Protein AF-A0A183D282-F1 (afdb_monomer)

Structure (mmCIF, N/CA/C/O backbone):
data_AF-A0A183D282-F1
#
_entry.id   AF-A0A183D282-F1
#
loop_
_atom_site.group_PDB
_atom_site.id
_atom_site.type_symbol
_atom_site.label_atom_id
_atom_site.label_alt_id
_atom_site.label_comp_id
_atom_site.label_asym_id
_atom_site.label_entity_id
_atom_site.label_seq_id
_atom_site.pdbx_PDB_ins_code
_atom_site.Cartn_x
_atom_site.Cartn_y
_atom_site.Cartn_z
_atom_site.occupancy
_atom_site.B_iso_or_equiv
_atom_site.auth_seq_id
_atom_site.auth_comp_id
_atom_site.auth_asym_id
_atom_site.auth_atom_id
_atom_site.pdbx_PDB_model_num
ATOM 1 N N . MET A 1 1 ? 28.088 26.257 -11.748 1.00 43.41 1 MET A N 1
ATOM 2 C CA . MET A 1 1 ? 26.734 26.034 -12.306 1.00 43.41 1 MET A CA 1
ATOM 3 C C . MET A 1 1 ? 26.895 24.943 -13.358 1.00 43.41 1 MET A C 1
ATOM 5 O O . MET A 1 1 ? 27.729 25.134 -14.221 1.00 43.41 1 MET A O 1
ATOM 9 N N . ALA A 1 2 ? 26.310 23.753 -13.300 1.00 38.19 2 ALA A N 1
ATOM 10 C CA . ALA A 1 2 ? 25.065 23.320 -12.691 1.00 38.19 2 ALA A CA 1
ATOM 11 C C . ALA A 1 2 ? 25.269 22.005 -11.920 1.00 38.19 2 ALA A C 1
ATOM 13 O O . ALA A 1 2 ? 25.978 21.110 -12.373 1.00 38.19 2 ALA A O 1
ATOM 14 N N . ALA A 1 3 ? 24.645 21.920 -10.751 1.00 40.53 3 ALA A N 1
ATOM 15 C CA . ALA A 1 3 ? 24.442 20.669 -10.047 1.00 40.53 3 ALA A CA 1
ATOM 16 C C . ALA A 1 3 ? 23.083 20.090 -10.456 1.00 40.53 3 ALA A C 1
ATOM 18 O O . ALA A 1 3 ? 22.138 20.840 -10.690 1.00 40.53 3 ALA A O 1
ATOM 19 N N . SER A 1 4 ? 23.001 18.763 -10.407 1.00 43.84 4 SER A N 1
ATOM 20 C CA . SER A 1 4 ? 21.766 17.990 -10.263 1.00 43.84 4 SER A CA 1
ATOM 21 C C . SER A 1 4 ? 20.937 17.755 -11.531 1.00 43.84 4 SER A C 1
ATOM 23 O O . SER A 1 4 ? 20.015 18.495 -11.852 1.00 43.84 4 SER A O 1
ATOM 25 N N . SER A 1 5 ? 21.223 16.648 -12.221 1.00 42.50 5 SER A N 1
ATOM 26 C CA . SER A 1 5 ? 20.230 15.962 -13.062 1.00 42.50 5 SER A CA 1
ATOM 27 C C . SER A 1 5 ? 20.582 14.477 -13.219 1.00 42.50 5 SER A C 1
ATOM 29 O O . SER A 1 5 ? 20.766 13.972 -14.324 1.00 42.50 5 SER A O 1
ATOM 31 N N . SER A 1 6 ? 20.801 13.763 -12.109 1.00 44.00 6 SER A N 1
ATOM 32 C CA . SER A 1 6 ? 21.121 12.322 -12.188 1.00 44.00 6 SER A CA 1
ATOM 33 C C . SER A 1 6 ? 20.545 11.449 -11.075 1.00 44.00 6 SER A C 1
ATOM 35 O O . SER A 1 6 ? 20.705 10.238 -11.134 1.00 44.00 6 SER A O 1
ATOM 37 N N . THR A 1 7 ? 19.815 12.000 -10.105 1.00 38.25 7 THR A N 1
ATOM 38 C CA . THR A 1 7 ? 19.179 11.198 -9.042 1.00 38.25 7 THR A CA 1
ATOM 39 C C . THR A 1 7 ? 17.706 10.880 -9.290 1.00 38.25 7 THR A C 1
ATOM 41 O O . THR A 1 7 ? 17.158 10.023 -8.611 1.00 38.25 7 THR A O 1
ATOM 44 N N 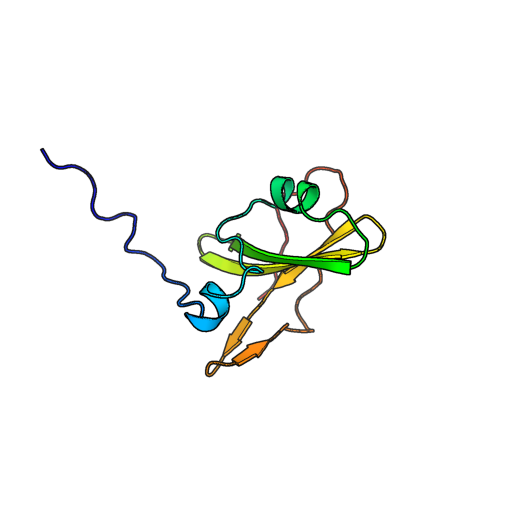. THR A 1 8 ? 17.069 11.488 -10.293 1.00 37.59 8 THR A N 1
ATOM 45 C CA . THR A 1 8 ? 15.657 11.221 -10.636 1.00 37.59 8 THR A CA 1
ATOM 46 C C . THR A 1 8 ? 15.478 10.202 -11.768 1.00 37.59 8 THR A C 1
ATOM 48 O O . THR A 1 8 ? 14.349 9.902 -12.137 1.00 37.59 8 THR A O 1
ATOM 51 N N . GLN A 1 9 ? 16.570 9.672 -12.339 1.00 37.09 9 GLN A N 1
ATOM 52 C CA . GLN A 1 9 ? 16.533 8.723 -13.468 1.00 37.09 9 GLN A CA 1
ATOM 53 C C . GLN A 1 9 ? 16.688 7.246 -13.077 1.00 37.09 9 GLN A C 1
ATOM 55 O O . GLN A 1 9 ? 16.740 6.389 -13.957 1.00 37.09 9 GLN A O 1
ATOM 60 N N . MET A 1 10 ? 16.726 6.908 -11.790 1.00 36.91 10 MET A N 1
ATOM 61 C CA . MET A 1 10 ? 16.809 5.513 -11.363 1.00 36.91 10 MET A CA 1
ATOM 62 C C . MET A 1 10 ? 15.498 5.082 -10.707 1.00 36.91 10 MET A C 1
ATOM 64 O O . MET A 1 10 ? 15.180 5.494 -9.598 1.00 36.91 10 MET A O 1
ATOM 68 N N . PHE A 1 11 ? 14.792 4.212 -11.433 1.00 43.84 11 PHE A N 1
ATOM 69 C CA . PHE A 1 11 ? 13.638 3.408 -11.025 1.00 43.84 11 PHE A CA 1
ATOM 70 C C . PHE A 1 11 ? 12.264 4.084 -11.097 1.00 43.84 11 PHE A C 1
ATOM 72 O O . PHE A 1 11 ? 11.561 4.248 -10.104 1.00 43.84 11 PHE A O 1
ATOM 79 N N . GLU A 1 12 ? 11.792 4.311 -12.329 1.00 43.09 12 GLU A N 1
ATOM 80 C CA . GLU A 1 12 ? 10.365 4.122 -12.592 1.00 43.09 12 GLU A CA 1
ATOM 81 C C . GLU A 1 12 ? 10.035 2.643 -12.329 1.00 43.09 12 GLU A C 1
ATOM 83 O O . GLU A 1 12 ? 10.118 1.795 -13.223 1.00 43.09 12 GLU A O 1
ATOM 88 N N . VAL A 1 13 ? 9.568 2.318 -11.122 1.00 51.88 13 VAL A N 1
ATOM 89 C CA . VAL A 1 13 ? 8.468 1.354 -11.050 1.00 51.88 13 VAL A CA 1
ATOM 90 C C . VAL A 1 13 ? 7.407 1.982 -11.938 1.00 51.88 13 VAL A C 1
ATOM 92 O O . VAL A 1 13 ? 6.776 2.958 -11.540 1.00 51.88 13 VAL A O 1
ATOM 95 N N . ARG A 1 14 ? 7.292 1.523 -13.190 1.00 58.09 14 ARG A N 1
ATOM 96 C CA . ARG A 1 14 ? 6.286 2.016 -14.136 1.00 58.09 14 ARG A CA 1
ATOM 97 C C . ARG A 1 14 ? 4.925 1.542 -13.658 1.00 58.09 14 ARG A C 1
ATOM 99 O O . ARG A 1 14 ? 4.338 0.639 -14.249 1.00 58.09 14 ARG A O 1
ATOM 106 N N . VAL A 1 15 ? 4.472 2.074 -12.528 1.00 62.53 15 VAL A N 1
ATOM 107 C CA . VAL A 1 15 ? 3.097 1.961 -12.081 1.00 62.53 15 VAL A CA 1
ATOM 108 C C . VAL A 1 15 ? 2.264 2.481 -13.240 1.00 62.53 15 VAL A C 1
ATOM 110 O O . VAL A 1 15 ? 2.590 3.508 -13.831 1.00 62.53 15 VAL A O 1
ATOM 113 N N . ASP A 1 16 ? 1.278 1.697 -13.648 1.00 69.62 16 ASP A N 1
ATOM 114 C CA . ASP A 1 16 ? 0.446 2.031 -14.785 1.00 69.62 16 ASP A CA 1
ATOM 115 C C . ASP A 1 16 ? -0.125 3.448 -14.586 1.00 69.62 16 ASP A C 1
ATOM 117 O O . ASP A 1 16 ? -0.582 3.746 -13.475 1.00 69.62 16 ASP A O 1
ATOM 121 N N . PRO A 1 17 ? -0.082 4.336 -15.596 1.00 69.25 17 PRO A N 1
ATOM 122 C CA . PRO A 1 17 ? -0.667 5.671 -15.497 1.00 69.25 17 PRO A CA 1
ATOM 123 C C . PRO A 1 17 ? -2.113 5.651 -14.993 1.00 69.25 17 PRO A C 1
ATOM 125 O O . PRO A 1 17 ? -2.522 6.560 -14.271 1.00 69.25 17 PRO A O 1
ATOM 128 N N . GLU A 1 18 ? -2.872 4.592 -15.292 1.00 70.81 18 GLU A N 1
ATOM 129 C CA . GLU A 1 18 ? -4.213 4.417 -14.740 1.00 70.81 18 GLU A CA 1
ATOM 130 C C . GLU A 1 18 ? -4.196 4.270 -13.217 1.00 70.81 18 GLU A C 1
ATOM 132 O O . GLU A 1 18 ? -4.997 4.906 -12.536 1.00 70.81 18 GLU A O 1
ATOM 137 N N . VAL A 1 19 ? -3.268 3.493 -12.656 1.00 69.44 19 VAL A N 1
ATOM 138 C CA . VAL A 1 19 ? -3.105 3.355 -11.201 1.00 69.44 19 VAL A CA 1
ATOM 139 C C . VAL A 1 19 ? -2.607 4.664 -10.590 1.00 69.44 19 VAL A C 1
ATOM 141 O O . VAL A 1 19 ? -3.101 5.050 -9.532 1.00 69.44 19 VAL A O 1
ATOM 144 N N . MET A 1 20 ? -1.710 5.386 -11.272 1.00 69.00 20 MET A N 1
ATOM 145 C CA . MET A 1 20 ? -1.273 6.719 -10.834 1.00 69.00 20 MET A CA 1
ATOM 146 C C . MET A 1 20 ? -2.407 7.751 -10.830 1.00 69.00 20 MET A C 1
ATOM 148 O O . MET A 1 20 ? -2.409 8.658 -10.003 1.00 69.00 20 MET A O 1
ATOM 152 N N . SER A 1 21 ? -3.384 7.611 -11.729 1.00 68.50 21 SER A N 1
ATOM 153 C CA . SER A 1 21 ? -4.552 8.498 -11.793 1.00 68.50 21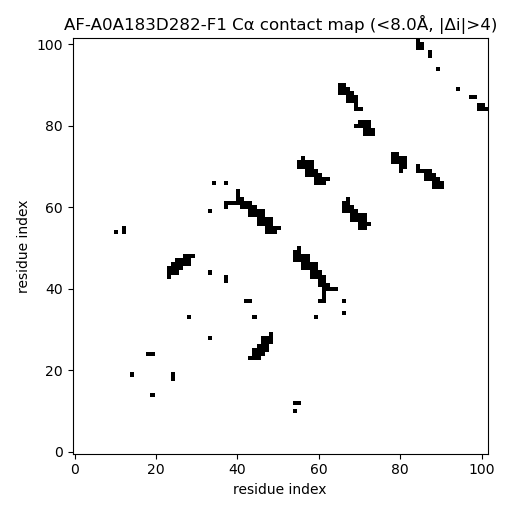 SER A CA 1
ATOM 154 C C . SER A 1 21 ? -5.589 8.220 -10.699 1.00 68.50 21 SER A C 1
ATOM 156 O O . SER A 1 21 ? -6.470 9.049 -10.446 1.00 68.50 21 SER A O 1
ATOM 158 N N . ARG A 1 22 ? -5.506 7.065 -10.023 1.00 74.25 22 ARG A N 1
ATOM 159 C CA . ARG A 1 22 ? -6.424 6.738 -8.933 1.00 74.25 22 ARG A CA 1
ATOM 160 C C . ARG A 1 22 ? -6.005 7.474 -7.669 1.00 74.25 22 ARG A C 1
ATOM 162 O O . ARG A 1 22 ? -4.871 7.369 -7.216 1.00 74.25 22 ARG A O 1
ATOM 169 N N . LYS A 1 23 ? -6.983 8.105 -7.015 1.00 82.56 23 LYS A N 1
ATOM 170 C CA . LYS A 1 23 ? -6.813 8.811 -5.731 1.00 82.56 23 LYS A CA 1
ATOM 171 C C . LYS A 1 23 ? -6.320 7.929 -4.577 1.00 82.56 23 LYS A C 1
ATOM 173 O O . LYS A 1 23 ? -6.008 8.454 -3.522 1.00 82.56 23 LYS A O 1
ATOM 178 N N . ILE A 1 24 ? -6.276 6.612 -4.776 1.00 86.00 24 ILE A N 1
ATOM 179 C CA . ILE A 1 24 ? -5.808 5.646 -3.783 1.00 86.00 24 ILE A CA 1
ATOM 180 C C . ILE A 1 24 ? -4.282 5.507 -3.763 1.00 86.00 24 ILE A C 1
ATOM 182 O O . ILE A 1 24 ? -3.776 4.893 -2.835 1.00 86.00 24 ILE A O 1
ATOM 186 N N . LEU A 1 25 ? -3.539 6.004 -4.765 1.00 89.25 25 LEU A N 1
ATOM 187 C CA . LEU A 1 25 ? -2.073 5.961 -4.764 1.00 89.25 25 LEU A CA 1
ATOM 188 C C . LEU A 1 25 ? -1.501 7.241 -4.149 1.00 89.25 25 LEU A C 1
ATOM 190 O O . LEU A 1 25 ? -1.632 8.323 -4.713 1.00 89.25 25 LEU A O 1
ATOM 194 N N . HIS A 1 26 ? -0.799 7.099 -3.028 1.00 90.38 26 HIS A N 1
ATOM 195 C CA . HIS A 1 26 ? -0.220 8.217 -2.275 1.00 90.38 26 HIS A CA 1
ATOM 196 C C . HIS A 1 26 ? 1.275 8.441 -2.559 1.00 90.38 26 HIS A C 1
ATOM 198 O O . HIS A 1 26 ? 1.921 9.243 -1.890 1.00 90.38 26 HIS A O 1
ATOM 204 N N . GLY A 1 27 ? 1.846 7.744 -3.548 1.00 88.25 27 GLY A N 1
ATOM 205 C CA . GLY A 1 27 ? 3.274 7.828 -3.854 1.00 88.25 27 GLY A CA 1
ATOM 206 C C . GLY A 1 27 ? 4.130 7.323 -2.691 1.00 88.25 27 GLY A C 1
ATOM 207 O O . GLY A 1 27 ? 3.775 6.336 -2.046 1.00 88.25 27 GLY A O 1
ATOM 208 N N . PHE A 1 28 ? 5.266 7.972 -2.433 1.00 89.25 28 PHE A N 1
ATOM 209 C CA . PHE A 1 28 ? 6.112 7.638 -1.289 1.00 89.25 28 PHE A CA 1
ATOM 210 C C . PHE A 1 28 ? 5.451 8.112 0.009 1.00 89.25 28 PHE A C 1
ATOM 212 O O . PHE A 1 28 ? 5.446 9.304 0.312 1.00 89.25 28 PHE A O 1
ATOM 219 N N . LEU A 1 29 ? 4.889 7.165 0.762 1.00 90.75 29 LEU A N 1
ATOM 220 C CA . LEU A 1 29 ? 4.195 7.429 2.018 1.00 90.75 29 LEU A CA 1
ATOM 221 C C . LEU A 1 29 ? 4.740 6.487 3.109 1.00 90.75 29 LEU A C 1
ATOM 223 O O . LEU A 1 29 ? 4.535 5.265 3.035 1.00 90.75 29 LEU A O 1
ATOM 227 N N . PRO A 1 30 ? 5.444 7.018 4.122 1.00 89.81 30 PRO A N 1
ATOM 228 C CA . PRO A 1 30 ? 5.884 6.246 5.278 1.00 89.81 30 PRO A CA 1
ATOM 229 C C . PRO A 1 30 ? 4.715 5.592 6.022 1.00 89.81 30 PRO A C 1
ATOM 231 O O . PRO A 1 30 ? 3.587 6.083 6.010 1.00 89.81 30 PRO A O 1
ATOM 234 N N . LEU A 1 31 ? 4.985 4.486 6.722 1.00 89.25 31 LEU A N 1
ATOM 235 C CA . LEU A 1 31 ? 3.955 3.784 7.497 1.00 89.25 31 LEU A CA 1
ATOM 236 C C . LEU A 1 31 ? 3.369 4.664 8.614 1.00 89.25 31 LEU A C 1
ATOM 238 O O . LEU A 1 31 ? 2.178 4.571 8.898 1.00 89.25 31 LEU A O 1
ATOM 242 N N . THR A 1 32 ? 4.187 5.522 9.229 1.00 90.38 32 THR A N 1
ATOM 243 C CA . THR A 1 32 ? 3.745 6.482 10.254 1.00 90.38 32 THR A CA 1
ATOM 244 C C . THR A 1 32 ? 2.639 7.386 9.733 1.00 90.38 32 THR A C 1
ATOM 246 O O . THR A 1 32 ? 1.636 7.585 10.409 1.00 90.38 32 THR A O 1
ATOM 249 N N . ASP A 1 33 ? 2.789 7.861 8.502 1.00 91.50 33 ASP A N 1
ATOM 250 C CA . ASP A 1 33 ? 1.859 8.801 7.890 1.00 91.50 33 ASP A CA 1
ATOM 251 C C . ASP A 1 33 ? 0.615 8.056 7.400 1.00 91.50 33 ASP A C 1
ATOM 253 O O . ASP A 1 33 ? -0.506 8.526 7.585 1.00 91.50 33 ASP A O 1
ATOM 257 N N . ALA A 1 34 ? 0.788 6.838 6.873 1.00 92.00 34 ALA A N 1
ATOM 258 C CA . ALA A 1 34 ? -0.326 5.960 6.524 1.00 92.00 34 ALA A CA 1
ATOM 259 C C . ALA A 1 34 ? -1.237 5.673 7.732 1.00 92.00 34 ALA A C 1
ATOM 261 O O . ALA A 1 34 ? -2.454 5.741 7.591 1.00 92.00 34 ALA A O 1
ATOM 262 N N . ARG A 1 35 ? -0.683 5.441 8.932 1.00 91.19 35 ARG A N 1
ATOM 263 C CA . ARG A 1 35 ? -1.479 5.243 10.163 1.00 91.19 35 ARG A CA 1
ATOM 264 C C . ARG A 1 35 ? -2.355 6.444 10.528 1.00 91.19 35 ARG A C 1
ATOM 266 O O . ARG A 1 35 ? -3.394 6.258 11.142 1.00 91.19 35 ARG A O 1
ATOM 273 N N . VAL A 1 36 ? -1.946 7.663 10.179 1.00 93.25 36 VAL A N 1
ATOM 274 C CA . VAL A 1 36 ? -2.734 8.881 10.450 1.00 93.25 36 VAL A CA 1
ATOM 275 C C . VAL A 1 36 ? -3.877 9.046 9.440 1.00 93.25 36 VAL A C 1
ATOM 277 O O . VAL A 1 36 ? -4.914 9.644 9.750 1.00 93.25 36 VAL A O 1
ATOM 280 N N . LEU A 1 37 ? -3.682 8.539 8.219 1.00 93.81 37 LEU A N 1
ATOM 281 C CA . LEU A 1 37 ? -4.666 8.614 7.140 1.00 93.81 37 LEU A CA 1
ATOM 282 C C . LEU A 1 37 ? -5.730 7.517 7.224 1.00 93.81 37 LEU A C 1
ATOM 284 O O . LEU A 1 37 ? -6.875 7.787 6.877 1.00 93.81 37 LEU A O 1
ATOM 288 N N . LEU A 1 38 ? -5.362 6.319 7.680 1.00 94.62 38 LEU A N 1
ATOM 289 C CA . LEU A 1 38 ? -6.269 5.186 7.850 1.00 94.62 38 LEU A CA 1
ATOM 290 C C . LEU A 1 38 ? -6.968 5.295 9.212 1.00 94.62 38 LEU A C 1
ATOM 292 O O . LEU A 1 38 ? -6.355 5.021 10.244 1.00 94.62 38 LEU A O 1
ATOM 296 N N . ARG A 1 39 ? -8.221 5.754 9.225 1.00 93.31 39 ARG A N 1
ATOM 297 C CA . ARG A 1 39 ? -8.949 6.128 10.451 1.00 93.31 39 ARG A CA 1
ATOM 298 C C . ARG A 1 39 ? -10.048 5.145 10.807 1.00 93.31 39 ARG A C 1
ATOM 300 O O . ARG A 1 39 ? -10.313 4.941 11.990 1.00 93.31 39 ARG A O 1
ATOM 307 N N . GLU A 1 40 ? -10.689 4.577 9.797 1.00 96.44 40 GLU A N 1
ATOM 308 C CA . GLU A 1 40 ? -11.828 3.683 9.947 1.00 96.44 40 GLU A CA 1
ATOM 309 C C . GLU A 1 40 ? -11.480 2.268 9.489 1.00 96.44 40 GLU A C 1
ATOM 311 O O . GLU A 1 40 ? -10.631 2.047 8.624 1.00 96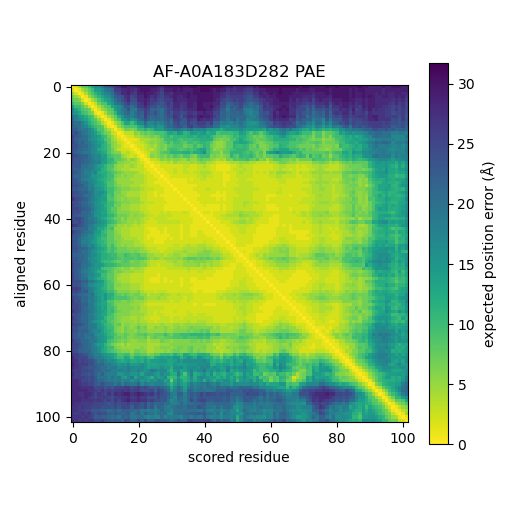.44 40 GLU A O 1
ATOM 316 N N . GLU A 1 41 ? -12.123 1.285 10.115 1.00 95.06 41 GLU A N 1
ATOM 317 C CA . GLU A 1 41 ? -11.968 -0.120 9.750 1.00 95.06 41 GLU A CA 1
ATOM 318 C C . GLU A 1 41 ? -12.285 -0.319 8.262 1.00 95.06 41 GLU A C 1
ATOM 320 O O . GLU A 1 41 ? -13.362 0.052 7.791 1.00 95.06 41 GLU A O 1
ATOM 325 N N . GLY A 1 42 ? -11.354 -0.928 7.527 1.00 92.81 42 GLY A N 1
ATOM 326 C CA . GLY A 1 42 ? -11.473 -1.117 6.084 1.00 92.81 42 GLY A CA 1
ATOM 327 C C . GLY A 1 42 ? -10.950 0.045 5.236 1.00 92.81 42 GLY A C 1
ATOM 328 O O . GLY A 1 42 ? -10.917 -0.104 4.013 1.00 92.81 42 GLY A O 1
ATOM 329 N N . ASP A 1 43 ? -10.488 1.151 5.833 1.00 95.00 43 ASP A N 1
ATOM 330 C CA . ASP A 1 43 ? -9.729 2.167 5.100 1.00 95.00 43 ASP A CA 1
ATOM 331 C C . ASP A 1 43 ? -8.501 1.529 4.453 1.00 95.00 43 ASP A C 1
ATOM 333 O O . ASP A 1 43 ? -7.821 0.696 5.060 1.00 95.00 43 ASP A O 1
ATOM 337 N N . TYR A 1 44 ? -8.184 1.951 3.228 1.00 94.69 44 TYR A N 1
ATOM 338 C CA . TYR A 1 44 ? -7.012 1.468 2.512 1.00 94.69 44 TYR A CA 1
ATOM 339 C C . TYR A 1 44 ? -6.401 2.518 1.587 1.00 94.69 44 TYR A C 1
ATOM 341 O O . TYR A 1 44 ? -7.073 3.415 1.078 1.00 94.69 44 TYR A O 1
ATOM 349 N N . LEU A 1 45 ? -5.107 2.357 1.322 1.00 93.75 45 LEU A N 1
ATOM 350 C CA . LEU A 1 45 ? -4.357 3.144 0.350 1.00 93.75 45 LEU A C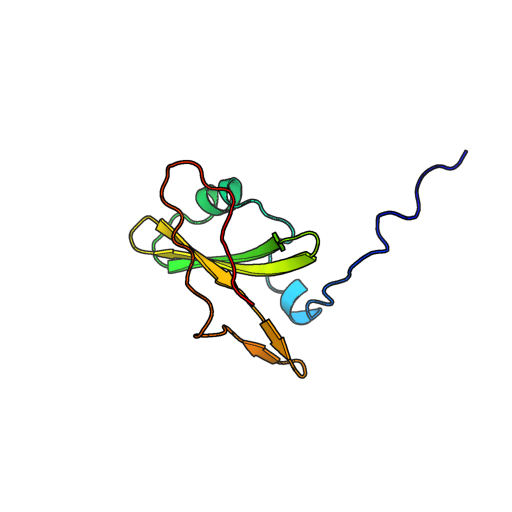A 1
ATOM 351 C C . LEU A 1 45 ? -3.220 2.326 -0.265 1.00 93.75 45 LEU A C 1
ATOM 353 O O . LEU A 1 45 ? -2.723 1.367 0.325 1.00 93.75 45 LEU A O 1
ATOM 357 N N . LEU A 1 46 ? -2.786 2.727 -1.453 1.00 91.94 46 LEU A N 1
ATOM 358 C CA . LEU A 1 46 ? -1.563 2.259 -2.088 1.00 91.94 46 LEU A CA 1
ATOM 359 C C . LEU A 1 46 ? -0.432 3.243 -1.797 1.00 91.94 46 LEU A C 1
ATOM 361 O O . LEU A 1 46 ? -0.591 4.459 -1.934 1.00 91.94 46 LEU A O 1
ATOM 365 N N . ARG A 1 47 ? 0.739 2.716 -1.454 1.00 91.56 47 ARG A N 1
ATOM 366 C CA . ARG A 1 47 ? 1.952 3.506 -1.220 1.00 91.56 47 ARG A CA 1
ATOM 367 C C . ARG A 1 47 ? 3.184 2.813 -1.780 1.00 91.56 47 ARG A C 1
ATOM 369 O O . ARG A 1 47 ? 3.204 1.598 -1.961 1.00 91.56 47 ARG A O 1
ATOM 376 N N . LEU A 1 48 ? 4.203 3.6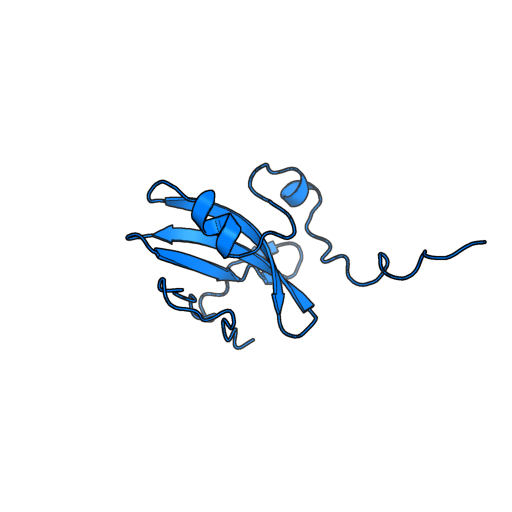05 -2.069 1.00 88.38 48 LEU A N 1
ATOM 377 C CA . LEU A 1 48 ? 5.530 3.147 -2.447 1.00 88.38 48 LEU A CA 1
ATOM 378 C C . LEU A 1 48 ? 6.407 3.089 -1.201 1.00 88.38 48 LEU A C 1
ATOM 380 O O . LEU A 1 48 ? 6.393 4.014 -0.386 1.00 88.38 48 LEU A O 1
ATOM 384 N N . VAL A 1 49 ? 7.170 2.011 -1.066 1.00 86.75 49 VAL A N 1
ATOM 385 C CA . VAL A 1 49 ? 8.116 1.807 0.036 1.00 86.75 49 VAL A CA 1
ATOM 386 C C . VAL A 1 49 ? 9.463 1.379 -0.508 1.00 86.75 49 VAL A C 1
ATOM 388 O O . VAL A 1 49 ? 9.523 0.691 -1.522 1.00 86.75 49 VAL A O 1
ATOM 391 N N . ASP A 1 50 ? 10.528 1.783 0.176 1.00 83.38 50 ASP A N 1
ATOM 392 C CA . ASP A 1 50 ? 11.864 1.246 -0.062 1.00 83.38 50 ASP A CA 1
ATOM 393 C C . ASP A 1 50 ? 11.991 -0.108 0.646 1.00 83.38 50 ASP A C 1
ATOM 395 O O . ASP A 1 50 ? 11.771 -0.220 1.856 1.00 83.38 50 ASP A O 1
ATOM 399 N N . TYR A 1 51 ? 12.320 -1.137 -0.124 1.00 77.50 51 TYR A N 1
ATOM 400 C CA . TYR A 1 51 ? 12.645 -2.464 0.352 1.00 77.50 51 TYR A CA 1
ATOM 401 C C . TYR A 1 51 ? 13.971 -2.915 -0.265 1.00 77.50 51 TYR A C 1
ATOM 403 O O . TYR A 1 51 ? 14.057 -3.173 -1.462 1.00 77.50 51 TYR A O 1
ATOM 411 N N . GLN A 1 52 ? 15.015 -3.024 0.561 1.00 82.31 52 GLN A N 1
ATOM 412 C CA . GLN A 1 52 ? 16.362 -3.434 0.135 1.00 82.31 52 GLN A CA 1
ATOM 413 C C . GLN A 1 52 ? 16.935 -2.589 -1.025 1.00 82.31 52 GLN A C 1
ATOM 415 O O . GLN A 1 52 ? 17.627 -3.110 -1.900 1.00 82.31 52 GLN A O 1
ATOM 420 N N . GLY A 1 53 ? 16.651 -1.282 -1.049 1.00 78.00 53 GLY A N 1
ATOM 421 C CA . GLY A 1 53 ? 17.088 -0.383 -2.120 1.00 78.00 53 GLY A CA 1
ATOM 422 C C . GLY A 1 53 ? 16.238 -0.480 -3.389 1.00 78.00 53 GLY A C 1
ATOM 423 O O . GLY A 1 53 ? 16.588 0.118 -4.408 1.00 78.00 53 GLY A O 1
ATOM 424 N N . GLN A 1 54 ? 15.133 -1.229 -3.349 1.00 78.12 54 GLN A N 1
ATOM 425 C CA . GLN A 1 54 ? 14.145 -1.304 -4.417 1.00 78.12 54 GLN A CA 1
ATOM 426 C C . GLN A 1 54 ? 12.821 -0.711 -3.955 1.00 78.12 54 GLN A C 1
ATOM 428 O O . GLN A 1 54 ? 12.277 -1.081 -2.917 1.00 78.12 54 GLN A O 1
ATOM 433 N N . PHE A 1 55 ? 12.255 0.177 -4.768 1.00 77.81 55 PHE A N 1
ATOM 434 C CA . PHE A 1 55 ? 10.910 0.666 -4.517 1.00 77.81 55 PHE A CA 1
ATOM 435 C C . PHE A 1 55 ? 9.881 -0.380 -4.929 1.00 77.81 55 PHE A C 1
ATOM 437 O O . PHE A 1 55 ? 9.881 -0.855 -6.065 1.00 77.81 55 PHE A O 1
ATOM 444 N N . ILE A 1 56 ? 8.972 -0.702 -4.017 1.00 83.06 56 ILE A N 1
ATOM 445 C CA . ILE A 1 56 ? 7.849 -1.604 -4.268 1.00 83.06 56 ILE A CA 1
ATOM 446 C C . ILE A 1 56 ? 6.531 -0.904 -3.944 1.00 83.06 56 ILE A C 1
ATOM 448 O O . ILE A 1 56 ? 6.478 0.010 -3.120 1.00 83.06 56 ILE A O 1
ATOM 452 N N . CYS A 1 57 ? 5.455 -1.335 -4.600 1.00 86.44 57 CYS A N 1
ATOM 453 C CA . CYS A 1 57 ? 4.107 -0.877 -4.291 1.00 86.44 57 CYS A CA 1
ATOM 454 C C . CYS A 1 57 ? 3.475 -1.808 -3.257 1.00 86.44 57 CYS A C 1
ATOM 456 O O . CYS A 1 57 ? 3.560 -3.031 -3.379 1.00 86.44 57 CYS A O 1
ATOM 458 N N . VAL A 1 58 ? 2.833 -1.231 -2.247 1.00 88.31 58 VAL A N 1
ATOM 459 C CA . VAL A 1 58 ? 2.118 -1.973 -1.210 1.00 88.31 58 VAL A CA 1
ATOM 460 C C . VAL A 1 58 ? 0.729 -1.382 -0.998 1.00 88.31 58 VAL A C 1
ATOM 462 O O . VAL A 1 58 ? 0.535 -0.169 -1.105 1.00 88.31 58 VAL A O 1
ATOM 465 N N . LEU A 1 59 ? -0.227 -2.245 -0.672 1.00 91.50 59 LEU A N 1
ATOM 466 C CA . LEU A 1 59 ? -1.519 -1.873 -0.115 1.00 91.50 59 LEU A CA 1
ATOM 467 C C . LEU A 1 59 ? -1.385 -1.827 1.402 1.00 91.50 59 LEU A C 1
ATOM 469 O O . LEU A 1 59 ? -0.952 -2.806 2.010 1.00 91.50 59 LEU A O 1
ATOM 473 N N . SER A 1 60 ? -1.774 -0.711 2.003 1.00 93.56 60 SER A N 1
ATOM 474 C CA . SER A 1 60 ? -1.950 -0.606 3.445 1.00 93.56 60 SER A CA 1
ATOM 475 C C . SER A 1 60 ? -3.419 -0.442 3.779 1.00 93.56 60 SER A C 1
ATOM 477 O O . SER A 1 60 ? -4.084 0.375 3.149 1.00 93.56 60 SER A O 1
ATOM 479 N N . ALA A 1 61 ? -3.905 -1.211 4.750 1.00 94.06 61 ALA A N 1
ATOM 480 C CA . ALA A 1 61 ? -5.299 -1.189 5.176 1.00 94.06 61 ALA A CA 1
ATOM 481 C C . ALA A 1 61 ? -5.414 -1.265 6.700 1.00 94.06 61 ALA A C 1
ATOM 483 O O . ALA A 1 61 ? -4.614 -1.960 7.331 1.00 94.06 61 ALA A O 1
ATOM 484 N N . LEU A 1 62 ? -6.388 -0.566 7.284 1.00 94.44 62 LEU A N 1
ATOM 485 C CA . LEU A 1 62 ? -6.698 -0.686 8.708 1.00 94.44 62 LEU A CA 1
ATOM 486 C C . LEU A 1 62 ? -7.632 -1.875 8.926 1.00 94.44 62 LEU A C 1
ATOM 488 O O . LEU A 1 62 ? -8.725 -1.919 8.359 1.00 94.44 62 LEU A O 1
ATOM 492 N N . HIS A 1 63 ? -7.183 -2.828 9.738 1.00 91.69 63 HIS A N 1
ATOM 493 C CA . HIS A 1 63 ? -7.958 -3.999 10.109 1.00 91.69 63 HIS A CA 1
ATOM 494 C C . HIS A 1 63 ? -7.771 -4.339 11.587 1.00 91.69 63 HIS A C 1
ATOM 496 O O . HIS A 1 63 ? -6.647 -4.559 12.038 1.00 91.69 63 HIS A O 1
ATOM 502 N N . ILE A 1 64 ? -8.869 -4.401 12.341 1.00 91.50 64 ILE A N 1
ATOM 503 C CA . ILE A 1 64 ? -8.894 -4.706 13.782 1.00 91.50 64 ILE A CA 1
ATOM 504 C C . ILE A 1 64 ? -7.927 -3.780 14.549 1.00 91.50 64 ILE A C 1
ATOM 506 O O . ILE A 1 64 ? -7.151 -4.199 15.403 1.00 91.50 64 ILE A O 1
ATOM 510 N N . GLY A 1 65 ? -7.944 -2.488 14.205 1.00 88.44 65 GLY A N 1
ATOM 511 C CA . GLY A 1 65 ? -7.106 -1.468 14.847 1.00 88.44 65 GLY A CA 1
ATOM 512 C C . GLY A 1 65 ? -5.621 -1.493 14.463 1.00 88.44 65 GLY A C 1
ATOM 513 O O . GLY A 1 65 ? -4.867 -0.654 14.951 1.00 88.44 65 GLY A O 1
ATOM 514 N N . GLU A 1 66 ? -5.198 -2.390 13.569 1.00 89.25 66 GLU A N 1
ATOM 515 C CA . GLU A 1 66 ? -3.815 -2.488 13.102 1.00 89.25 66 GLU A CA 1
ATOM 516 C C . GLU A 1 66 ? -3.692 -2.210 11.604 1.00 89.25 66 GLU A C 1
ATOM 518 O O . GLU A 1 66 ? -4.552 -2.574 10.802 1.00 89.25 66 GLU A O 1
ATOM 523 N N . VAL A 1 67 ? -2.590 -1.572 11.201 1.00 90.06 67 VAL A N 1
ATOM 524 C CA . VAL A 1 67 ? -2.319 -1.337 9.778 1.00 90.06 67 VAL A CA 1
ATOM 525 C C . VAL A 1 67 ? -1.607 -2.547 9.189 1.00 90.06 67 VAL A C 1
ATOM 527 O O . VAL A 1 67 ? -0.428 -2.798 9.458 1.00 90.06 67 VAL A O 1
ATOM 530 N N . LEU A 1 68 ? -2.329 -3.270 8.340 1.00 90.69 68 LEU A N 1
ATOM 531 C CA . LEU A 1 68 ? -1.806 -4.356 7.524 1.00 90.69 68 LEU A CA 1
ATOM 532 C C . LEU A 1 68 ? -1.090 -3.787 6.310 1.00 90.69 68 LEU A C 1
ATOM 534 O O . LEU A 1 68 ? -1.529 -2.794 5.735 1.00 90.69 68 LEU A O 1
ATOM 538 N N . THR A 1 69 ? 0.003 -4.425 5.897 1.00 88.81 69 THR A N 1
ATOM 539 C CA . THR A 1 69 ? 0.679 -4.102 4.636 1.00 88.81 69 THR A CA 1
ATOM 540 C C . THR A 1 69 ? 0.847 -5.357 3.788 1.00 88.81 69 THR A C 1
ATOM 542 O O . THR A 1 69 ? 1.348 -6.375 4.268 1.00 88.81 69 THR A O 1
ATOM 545 N N . VAL A 1 70 ? 0.433 -5.269 2.521 1.00 88.00 70 VAL A N 1
ATOM 546 C CA . VAL A 1 70 ? 0.497 -6.356 1.535 1.00 88.00 70 VAL A CA 1
ATOM 547 C C . VAL A 1 70 ? 1.201 -5.863 0.277 1.00 88.00 70 VAL A C 1
ATOM 549 O O . VAL A 1 70 ? 0.871 -4.803 -0.254 1.00 88.00 70 VAL A O 1
ATOM 552 N N . CYS A 1 71 ? 2.163 -6.635 -0.223 1.00 85.88 71 CYS A N 1
ATOM 553 C CA . CYS A 1 71 ? 2.876 -6.310 -1.455 1.00 85.88 71 CYS A CA 1
ATOM 554 C C . CYS A 1 71 ? 1.971 -6.428 -2.679 1.00 85.88 71 CYS A C 1
ATOM 556 O O . CYS A 1 71 ? 1.234 -7.404 -2.833 1.00 85.88 71 CYS A O 1
ATOM 558 N N . VAL A 1 72 ? 2.084 -5.454 -3.577 1.00 85.38 72 VAL A N 1
ATOM 559 C CA . VAL A 1 72 ? 1.436 -5.479 -4.884 1.00 85.38 72 VAL A CA 1
ATOM 560 C C . VAL A 1 72 ? 2.491 -5.819 -5.925 1.00 85.38 72 VAL A C 1
ATOM 562 O O . VAL A 1 72 ? 3.338 -4.996 -6.279 1.00 85.38 72 VAL A O 1
ATOM 565 N N . SER A 1 73 ? 2.424 -7.046 -6.425 1.00 81.75 73 SER A N 1
ATOM 566 C CA . SER A 1 73 ? 3.296 -7.534 -7.488 1.00 81.75 73 SER A CA 1
ATOM 567 C C . SER A 1 73 ? 2.711 -7.194 -8.856 1.00 81.75 73 SER A C 1
ATOM 569 O O . SER A 1 73 ? 1.495 -7.056 -9.019 1.00 81.75 73 SER A O 1
ATOM 571 N N . ARG A 1 74 ? 3.580 -7.082 -9.865 1.00 76.12 74 ARG A N 1
ATOM 572 C CA . ARG A 1 74 ? 3.174 -6.892 -11.261 1.00 76.12 74 ARG A CA 1
ATOM 573 C C . ARG A 1 74 ? 3.833 -7.933 -12.155 1.00 76.12 74 ARG A C 1
ATOM 575 O O . ARG A 1 74 ? 5.055 -8.057 -12.163 1.00 76.12 74 ARG A O 1
ATOM 582 N N . ARG A 1 75 ? 3.029 -8.631 -12.954 1.00 80.12 75 ARG A N 1
ATOM 583 C CA . ARG A 1 75 ? 3.480 -9.564 -13.999 1.00 80.12 75 ARG A CA 1
ATOM 584 C C . ARG A 1 75 ? 2.547 -9.421 -15.194 1.00 80.12 75 ARG A C 1
ATOM 586 O O . ARG A 1 75 ? 1.344 -9.290 -15.005 1.00 80.12 75 ARG A O 1
ATOM 593 N N . ASP A 1 76 ? 3.097 -9.375 -16.404 1.00 81.62 76 ASP A N 1
ATOM 594 C CA . ASP A 1 76 ? 2.326 -9.316 -17.658 1.00 81.62 76 ASP A CA 1
ATOM 595 C C . ASP A 1 76 ? 1.218 -8.245 -17.668 1.00 81.62 76 ASP A C 1
ATOM 597 O O . ASP A 1 76 ? 0.100 -8.475 -18.116 1.00 81.62 76 ASP A O 1
ATOM 601 N N . LYS A 1 77 ? 1.540 -7.049 -17.150 1.00 76.25 77 LYS A N 1
ATOM 602 C CA . LYS A 1 77 ? 0.627 -5.895 -16.987 1.00 76.25 77 LYS A CA 1
ATOM 603 C C . LYS A 1 77 ? -0.532 -6.099 -16.001 1.00 76.25 77 LYS A C 1
ATOM 605 O O . LYS A 1 77 ? -1.305 -5.168 -15.809 1.00 76.25 77 LYS A O 1
ATOM 610 N N . MET A 1 78 ? -0.619 -7.240 -15.329 1.00 78.25 78 MET A N 1
ATOM 611 C CA . MET A 1 78 ? -1.582 -7.479 -14.259 1.00 78.25 78 MET A CA 1
ATOM 612 C C . MET A 1 78 ? -0.959 -7.217 -12.890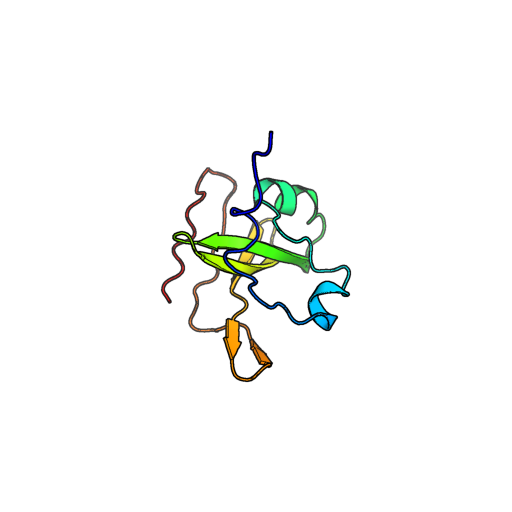 1.00 78.25 78 MET A C 1
ATOM 614 O O . MET A 1 78 ? 0.205 -7.541 -12.642 1.00 78.25 78 MET A O 1
ATOM 618 N N . TYR A 1 79 ? -1.760 -6.624 -12.007 1.00 82.31 79 TYR A N 1
ATOM 619 C CA . TYR A 1 79 ? -1.435 -6.427 -10.600 1.00 82.31 79 TYR A CA 1
ATOM 620 C C . TYR A 1 79 ? -2.077 -7.530 -9.776 1.00 82.31 79 TYR A C 1
ATOM 622 O O . TYR A 1 79 ? -3.244 -7.860 -9.988 1.00 82.31 79 TYR A O 1
ATOM 630 N N . PHE A 1 80 ? -1.327 -8.082 -8.834 1.00 81.69 80 PHE A N 1
ATOM 631 C CA . PHE A 1 80 ? -1.832 -9.124 -7.955 1.00 81.69 80 PHE A CA 1
ATOM 632 C C . PHE A 1 80 ? -1.206 -9.020 -6.571 1.00 81.69 80 PHE A C 1
ATOM 634 O O . PHE A 1 80 ? -0.069 -8.574 -6.401 1.00 81.69 80 PHE A O 1
ATOM 641 N N . PHE A 1 81 ? -1.976 -9.464 -5.587 1.00 82.62 81 PHE A N 1
ATOM 642 C CA . PHE A 1 81 ? -1.462 -9.785 -4.268 1.00 82.62 81 PHE A CA 1
ATOM 643 C C . PHE A 1 81 ? -0.919 -11.205 -4.340 1.00 82.62 81 PHE A C 1
ATOM 645 O O . PHE A 1 81 ? -1.627 -12.106 -4.791 1.00 82.62 81 PHE A O 1
ATOM 652 N N . ASP A 1 82 ? 0.333 -11.405 -3.943 1.00 69.69 82 ASP A N 1
ATOM 653 C CA . ASP A 1 82 ? 0.855 -12.759 -3.807 1.00 69.69 82 ASP A CA 1
ATOM 654 C C . ASP A 1 82 ? 0.362 -13.333 -2.470 1.00 69.69 82 ASP A C 1
ATOM 656 O O . ASP A 1 82 ? 0.761 -12.822 -1.421 1.00 69.69 82 ASP A O 1
ATOM 660 N N . PRO A 1 83 ? -0.501 -14.365 -2.465 1.00 64.88 83 PRO A N 1
ATOM 661 C CA . PRO A 1 83 ? -0.976 -14.977 -1.226 1.00 64.88 83 PRO A CA 1
ATOM 662 C C . PRO A 1 83 ? 0.147 -15.685 -0.451 1.00 64.88 83 PRO A C 1
ATOM 664 O O . PRO A 1 83 ? -0.022 -15.995 0.726 1.00 64.88 83 PRO A O 1
ATOM 667 N N . SER A 1 84 ? 1.288 -15.939 -1.098 1.00 60.66 84 SER A N 1
ATOM 668 C CA . SER A 1 84 ? 2.485 -16.524 -0.489 1.00 60.66 84 SER A CA 1
ATOM 669 C C . SER A 1 84 ? 3.289 -15.489 0.302 1.00 60.66 84 SER A C 1
ATOM 671 O O . SER A 1 84 ? 4.063 -15.859 1.188 1.00 60.66 84 SER A O 1
ATOM 673 N N . HIS A 1 85 ? 3.107 -14.192 0.022 1.00 61.34 85 HIS A N 1
ATOM 674 C CA . HIS A 1 85 ? 3.734 -13.135 0.805 1.00 61.34 85 HIS A CA 1
ATOM 675 C C . HIS A 1 85 ? 3.012 -12.972 2.140 1.00 61.34 85 HIS A C 1
ATOM 677 O O . HIS A 1 85 ? 1.807 -12.725 2.209 1.00 61.34 85 HIS A O 1
ATOM 683 N N . LYS A 1 86 ? 3.779 -13.092 3.226 1.00 58.84 86 LYS A N 1
ATOM 684 C CA . LYS A 1 86 ? 3.266 -12.885 4.580 1.00 58.84 86 LYS A CA 1
ATOM 685 C C . LYS A 1 86 ? 2.750 -11.455 4.722 1.00 58.84 86 LYS A C 1
ATOM 687 O O . LYS A 1 86 ? 3.471 -10.500 4.441 1.00 58.84 86 LYS A O 1
ATOM 692 N N . VAL A 1 87 ? 1.523 -11.322 5.218 1.00 63.16 87 VAL A N 1
ATOM 693 C CA . VAL A 1 87 ? 0.989 -10.042 5.686 1.00 63.16 87 VAL A CA 1
ATOM 694 C C . VAL A 1 87 ? 1.860 -9.574 6.848 1.00 63.16 87 VAL A C 1
ATOM 696 O O . VAL A 1 87 ? 1.992 -10.276 7.853 1.00 63.16 87 VAL A O 1
ATOM 699 N N . CYS A 1 88 ? 2.474 -8.402 6.709 1.00 64.12 88 CYS A N 1
ATOM 700 C CA . CYS A 1 88 ? 3.167 -7.773 7.825 1.00 64.12 88 CYS A CA 1
ATOM 701 C C . CYS A 1 88 ? 2.133 -7.059 8.694 1.00 64.12 88 CYS A C 1
ATOM 703 O O . CYS A 1 88 ? 1.506 -6.088 8.263 1.00 64.12 88 CYS A O 1
ATOM 705 N N . PHE A 1 89 ? 1.974 -7.551 9.919 1.00 58.59 89 PHE A N 1
ATOM 706 C CA . PHE A 1 89 ? 1.273 -6.853 10.987 1.00 58.59 89 PHE A CA 1
ATOM 707 C C . PHE A 1 89 ? 2.287 -5.947 11.667 1.00 58.59 89 PHE A C 1
ATOM 709 O O . PHE A 1 89 ? 3.287 -6.425 12.203 1.00 58.59 89 PHE A O 1
ATOM 716 N N . HIS A 1 90 ? 2.055 -4.643 11.623 1.00 60.25 90 HIS A N 1
ATOM 717 C CA . HIS A 1 90 ? 2.863 -3.716 12.393 1.00 60.25 90 HIS A CA 1
ATOM 718 C C . HIS A 1 90 ? 2.078 -3.355 13.643 1.00 60.25 90 HIS A C 1
ATOM 720 O O . HIS A 1 90 ? 1.162 -2.552 13.544 1.00 60.25 90 HIS A O 1
ATOM 726 N N . SER A 1 91 ? 2.452 -3.896 14.799 1.00 49.41 91 SER A N 1
ATOM 727 C CA . SER A 1 91 ? 2.000 -3.382 16.093 1.00 49.41 91 SER A CA 1
ATOM 728 C C . SER A 1 91 ? 2.664 -2.030 16.394 1.00 49.41 91 SER A C 1
ATOM 730 O O . SER A 1 91 ? 3.639 -1.628 15.749 1.00 49.41 91 SER A O 1
ATOM 732 N N . SER A 1 92 ? 2.105 -1.286 17.345 1.00 50.19 92 SER A N 1
ATOM 733 C CA . SER A 1 92 ? 2.501 0.077 17.734 1.00 50.19 92 SER A CA 1
ATOM 734 C C . SER A 1 92 ? 3.938 0.235 18.269 1.00 50.19 92 SER A C 1
ATOM 736 O O . SER A 1 92 ? 4.379 1.366 18.475 1.00 50.19 92 SER A O 1
ATOM 738 N N . GLU A 1 93 ? 4.708 -0.845 18.419 1.00 43.47 93 GLU A N 1
ATOM 739 C CA . GLU A 1 93 ? 6.106 -0.809 18.858 1.00 43.47 93 GLU A CA 1
ATOM 740 C C . GLU A 1 93 ? 7.084 -1.066 17.697 1.00 43.47 93 GLU A C 1
ATOM 742 O O . GLU A 1 93 ? 7.326 -2.190 17.267 1.00 43.47 93 GLU A O 1
ATOM 747 N N . SER A 1 94 ? 7.646 0.031 17.179 1.00 44.78 94 SER A N 1
ATOM 748 C CA . SER A 1 94 ? 8.974 0.133 16.549 1.00 44.78 94 SER A CA 1
ATOM 749 C C . SER A 1 94 ? 9.524 -1.109 15.818 1.00 44.78 94 SER A C 1
ATOM 751 O O . SER A 1 94 ? 10.479 -1.744 16.266 1.00 44.78 94 SER A O 1
ATOM 753 N N . SER A 1 95 ? 9.021 -1.407 14.621 1.00 41.53 95 SER A N 1
ATOM 754 C CA . SER A 1 95 ? 9.791 -2.181 13.638 1.00 41.53 95 SER A CA 1
ATOM 755 C C . SER A 1 95 ? 9.520 -1.683 12.225 1.00 41.53 95 SER A C 1
ATOM 757 O O . SER A 1 95 ? 8.491 -1.971 11.615 1.00 41.53 95 SER A O 1
ATOM 759 N N . ASN A 1 96 ? 10.488 -0.920 11.714 1.00 44.28 96 ASN A N 1
ATOM 760 C CA . ASN A 1 96 ? 10.546 -0.401 10.344 1.00 44.28 96 ASN A CA 1
ATOM 761 C C . ASN A 1 96 ? 11.010 -1.461 9.326 1.00 44.28 96 ASN A C 1
ATOM 763 O O . ASN A 1 96 ? 11.345 -1.130 8.194 1.00 44.28 96 ASN A O 1
ATOM 767 N N . THR A 1 97 ? 11.058 -2.734 9.711 1.00 42.22 97 THR A N 1
ATOM 768 C CA . THR A 1 97 ? 11.603 -3.820 8.897 1.00 42.22 97 THR A CA 1
ATOM 769 C C . THR A 1 97 ? 10.548 -4.903 8.716 1.00 42.22 97 THR A C 1
ATOM 771 O O . THR A 1 97 ? 10.490 -5.888 9.442 1.00 42.22 97 THR A O 1
ATOM 774 N N . CYS A 1 98 ? 9.690 -4.716 7.713 1.00 42.16 98 CYS A N 1
ATOM 775 C CA . CYS A 1 98 ? 8.867 -5.800 7.183 1.00 42.16 98 CYS A CA 1
ATOM 776 C C . CYS A 1 98 ? 9.784 -6.712 6.355 1.00 42.16 98 CYS A C 1
ATOM 778 O O . CYS A 1 98 ? 10.332 -6.292 5.338 1.00 42.16 98 CYS A O 1
ATOM 780 N N . SER A 1 99 ? 10.024 -7.939 6.817 1.00 38.91 99 SER A N 1
ATOM 781 C CA . SER A 1 99 ? 10.803 -8.940 6.083 1.00 38.91 99 SER A CA 1
ATOM 782 C C . SER A 1 99 ? 9.924 -9.570 5.001 1.00 38.91 99 SER A C 1
ATOM 784 O O . SER A 1 99 ? 9.261 -10.578 5.233 1.00 38.91 99 SER A O 1
ATOM 786 N N . ILE A 1 100 ? 9.883 -8.956 3.819 1.00 43.22 100 ILE A N 1
ATOM 787 C CA . ILE A 1 100 ? 9.214 -9.531 2.648 1.00 43.22 100 ILE A CA 1
ATOM 788 C C . ILE A 1 100 ? 10.140 -10.602 2.063 1.00 43.22 100 ILE A C 1
ATOM 790 O O . ILE A 1 100 ? 11.151 -10.289 1.448 1.00 43.22 100 ILE A O 1
ATOM 794 N N . HIS A 1 101 ? 9.831 -11.877 2.278 1.00 37.19 101 HIS A N 1
ATOM 795 C CA . HIS A 1 101 ? 10.525 -12.955 1.573 1.00 37.19 101 HIS A CA 1
ATOM 796 C C . HIS A 1 101 ? 9.943 -13.056 0.156 1.00 37.19 101 HIS A C 1
ATOM 798 O O . HIS A 1 101 ? 8.830 -13.559 0.009 1.00 37.19 101 HIS A O 1
ATOM 804 N N . LEU A 1 102 ? 10.667 -12.507 -0.828 1.00 36.72 102 LEU A N 1
ATOM 805 C CA . LEU A 1 102 ? 10.439 -12.701 -2.269 1.00 36.72 102 LEU A CA 1
ATOM 806 C C . LEU A 1 102 ? 10.960 -14.071 -2.724 1.00 36.72 102 LEU A C 1
ATOM 808 O O . LEU A 1 102 ? 12.005 -14.502 -2.180 1.00 36.72 102 LEU A O 1
#

Sequence (102 aa):
MAASSSTTQMFEVRVDPEVMSRKILHGFLPLTDARVLLREEGDYLLRLVDYQGQFICVLSALHIGEVLTVCVSRRDKMYFFDPSHKVCFHSSESSNTCSIHL

Organism: NCBI:txid637853

Nearest PDB structures (fold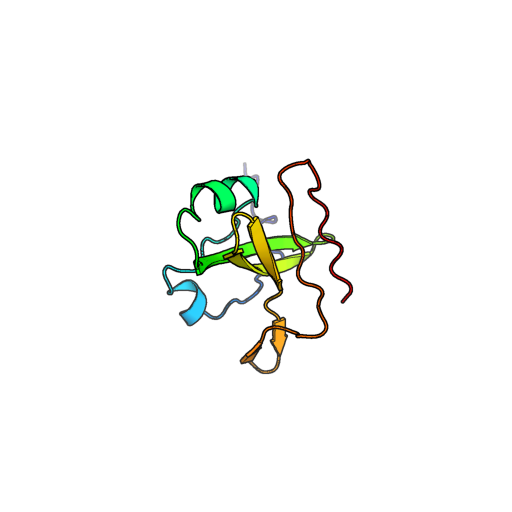seek):
  8ilv-assembly1_B  TM=7.883E-01  e=2.047E-02  Homo sapiens
  8dcx-assembly1_B  TM=7.254E-01  e=1.285E-02  Homo sapiens
  8dd4-assembly1_B  TM=6.642E-01  e=6.949E-02  Homo sapiens
  3hiz-assembly1_B  TM=7.897E-01  e=2.501E-01  Homo sapiens
  6hxv-assembly1_A  TM=5.485E-01  e=6.143E+00  Danio rerio

Solvent-accessible surface area (backbone atoms only — not comparable to full-atom values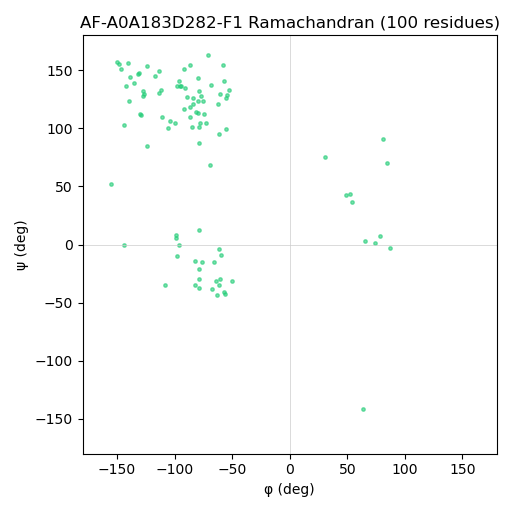): 6626 Å² total; per-residue (Å²): 139,83,82,89,91,70,81,87,78,72,75,80,71,76,67,51,69,70,56,67,69,35,91,48,47,63,48,81,48,57,69,75,59,49,59,73,70,41,81,48,83,72,31,67,38,34,29,34,43,82,52,96,91,38,75,43,44,29,41,37,33,25,51,94,93,32,52,37,40,40,61,49,46,77,56,97,93,41,78,43,71,55,87,84,48,76,70,42,75,52,68,95,72,92,68,97,71,76,84,78,76,127

Mean predicted aligned error: 11.12 Å

Foldseek 3Di:
DDDDDDPVPPDDPVPDVVNVPDPQEPEADAPVRVLVVADDAFDKGWYWDDDPNHIFIWIWGQHPNWIKIFTWDDDPNDTDTDPPWDTDTDDPDDDPDDPTDD

InterPro domains:
  IPR036860 SH2 domain superfamily [G3DSA:3.30.505.10] (13-95)
  IPR036860 SH2 domain superfamily [SSF55550] (25-89)

pLDDT: mean 72.64, std 19.9, range [36.72, 96.44]

Radius of gyration: 14.92 Å; Cα contacts (8 Å, |Δ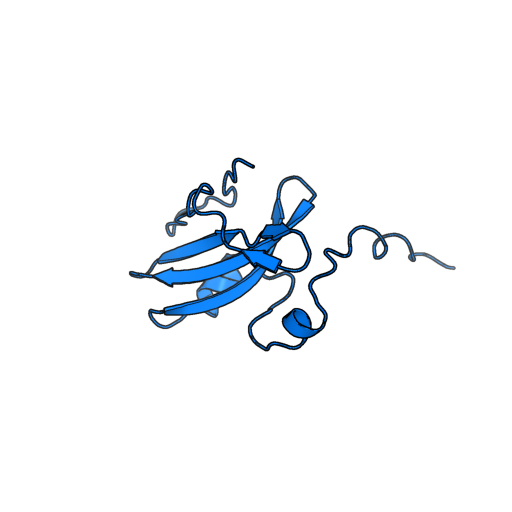i|>4): 134; chains: 1; bounding box: 39×43×36 Å

Secondary structure (DSSP, 8-state):
----SSSSSS------HHHHHSTTEEEE--HHHHHHH--STT-EEEEEEEETTEEEEEEEEEETTEEEEEEEEEETTEEEE-TTSPPEEE-SS---------